Protein AF-A0A5E6NBW1-F1 (afdb_monomer_lite)

Foldseek 3Di:
DDDDDDPDQDPDDDDDPPDDDDDDRDPPDQDWDKDKDDDVVVRDIDIDIGSDDDPVRVVVSVVVVVVVDDPPDDDDDDDD

pLDDT: mean 85.85, std 16.22, range [37.12, 97.88]

Structure (mmCIF, N/CA/C/O backbone):
data_AF-A0A5E6NBW1-F1
#
_entry.id   AF-A0A5E6NBW1-F1
#
loop_
_atom_site.group_PDB
_atom_site.id
_atom_site.type_symbol
_atom_site.label_atom_id
_atom_site.label_alt_id
_atom_site.label_comp_id
_atom_site.label_asym_id
_atom_site.label_entity_id
_atom_site.label_seq_id
_atom_site.pdbx_PDB_ins_code
_atom_site.Cartn_x
_atom_site.Cartn_y
_atom_site.Cartn_z
_atom_site.occupancy
_atom_site.B_iso_or_equiv
_atom_site.auth_seq_id
_atom_site.auth_comp_id
_atom_site.auth_asym_id
_atom_site.auth_atom_id
_atom_site.pdbx_PDB_model_num
ATOM 1 N N . MET A 1 1 ? 12.126 3.996 -44.934 1.00 37.12 1 MET A N 1
ATOM 2 C CA . MET A 1 1 ? 10.743 4.358 -44.557 1.00 37.12 1 MET A CA 1
ATOM 3 C C . MET A 1 1 ? 10.685 4.525 -43.040 1.00 37.12 1 MET A C 1
ATOM 5 O O . MET A 1 1 ? 10.642 3.536 -42.325 1.00 37.12 1 MET A O 1
ATOM 9 N N . LYS A 1 2 ? 10.818 5.762 -42.538 1.00 43.75 2 LYS A N 1
ATOM 10 C CA . LYS A 1 2 ? 10.616 6.095 -41.117 1.00 43.75 2 LYS A CA 1
ATOM 11 C C . LYS A 1 2 ? 9.120 6.330 -40.920 1.00 43.75 2 LYS A C 1
ATOM 13 O O . LYS A 1 2 ? 8.600 7.317 -41.426 1.00 43.75 2 LYS A O 1
ATOM 18 N N . LEU A 1 3 ? 8.446 5.432 -40.212 1.00 42.84 3 LEU A N 1
ATOM 19 C CA . LEU A 1 3 ? 7.093 5.652 -39.705 1.00 42.84 3 LEU A CA 1
ATOM 20 C C . LEU A 1 3 ? 7.129 5.469 -38.189 1.00 42.84 3 LEU A C 1
ATOM 22 O O . LEU A 1 3 ? 7.483 4.399 -37.703 1.00 42.84 3 LEU A O 1
ATOM 26 N N . GLY A 1 4 ? 6.806 6.541 -37.466 1.00 49.47 4 GLY A N 1
ATOM 27 C CA . GLY A 1 4 ? 6.760 6.565 -36.006 1.00 49.47 4 GLY A CA 1
ATOM 28 C C . GLY A 1 4 ? 6.800 7.985 -35.447 1.00 49.47 4 GLY A C 1
ATOM 29 O O . GLY A 1 4 ? 7.792 8.375 -34.842 1.00 49.47 4 G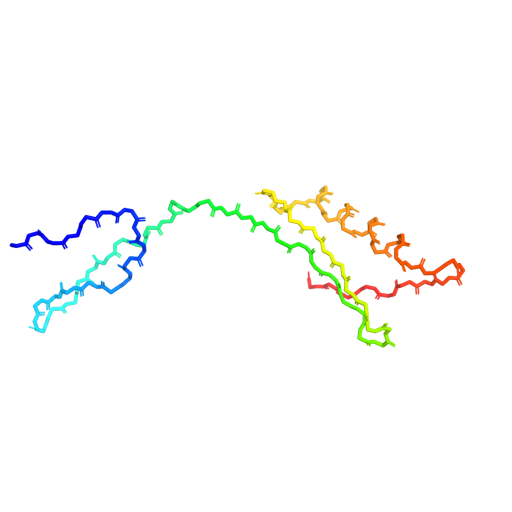LY A O 1
ATOM 30 N N . LEU A 1 5 ? 5.738 8.759 -35.704 1.00 48.97 5 LEU A N 1
ATOM 31 C CA . LEU A 1 5 ? 5.398 9.972 -34.956 1.00 48.97 5 LEU A CA 1
ATOM 32 C C . LEU A 1 5 ? 4.921 9.595 -33.540 1.00 48.97 5 LEU A C 1
ATOM 34 O O . LEU A 1 5 ? 4.146 8.653 -33.390 1.00 48.97 5 LEU A O 1
ATOM 38 N N . GLY A 1 6 ? 5.272 10.422 -32.551 1.00 44.31 6 GLY A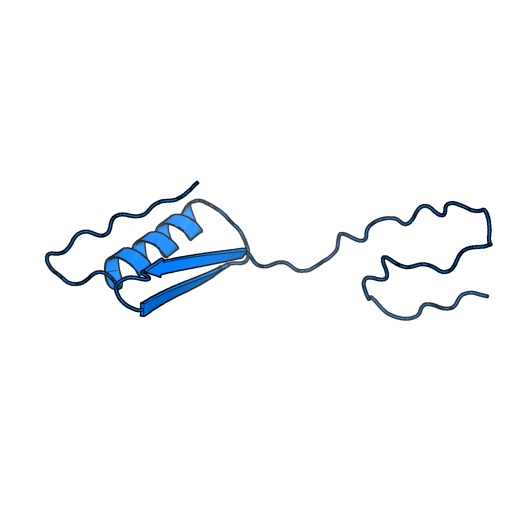 N 1
ATOM 39 C CA . GLY A 1 6 ? 4.548 10.553 -31.282 1.00 44.31 6 GLY A CA 1
ATOM 40 C C . GLY A 1 6 ? 5.085 9.708 -30.123 1.00 44.31 6 GLY A C 1
ATOM 41 O O . GLY A 1 6 ? 5.234 8.497 -30.231 1.00 44.31 6 GLY A O 1
ATOM 42 N N . ASN A 1 7 ? 5.326 10.371 -28.990 1.00 52.59 7 ASN A N 1
ATOM 43 C CA . ASN A 1 7 ? 5.757 9.829 -27.696 1.00 52.59 7 ASN A CA 1
ATOM 44 C C . ASN A 1 7 ? 4.836 8.717 -27.145 1.00 52.59 7 ASN A C 1
ATOM 46 O O . ASN A 1 7 ? 4.073 8.958 -26.210 1.00 52.59 7 ASN A O 1
ATOM 50 N N . LYS A 1 8 ? 4.880 7.495 -27.690 1.00 52.53 8 LYS A N 1
ATOM 51 C CA . LYS A 1 8 ? 4.180 6.332 -27.120 1.00 52.53 8 LYS A CA 1
ATOM 52 C C . LYS A 1 8 ? 5.013 5.054 -27.196 1.00 52.53 8 LYS A C 1
ATOM 54 O O . LYS A 1 8 ? 5.696 4.776 -28.177 1.00 52.53 8 LYS A O 1
ATOM 59 N N . VAL A 1 9 ? 4.923 4.285 -26.112 1.00 59.41 9 VAL A N 1
ATOM 60 C CA . VAL A 1 9 ? 5.616 3.023 -25.809 1.00 59.41 9 VAL A CA 1
ATOM 61 C C . VAL A 1 9 ? 5.305 1.955 -26.854 1.00 59.41 9 VAL A C 1
ATOM 63 O O . VAL A 1 9 ? 4.391 1.155 -26.686 1.00 59.41 9 VAL A O 1
ATOM 66 N N . LEU A 1 10 ? 6.053 1.912 -27.949 1.00 58.66 10 LEU A N 1
ATOM 67 C CA . LEU A 1 10 ? 5.965 0.807 -28.898 1.00 58.66 10 LEU A CA 1
ATOM 68 C C . LEU A 1 10 ? 7.114 -0.164 -28.624 1.00 58.66 10 LEU A C 1
ATOM 70 O O . LEU A 1 10 ? 8.187 -0.079 -29.210 1.00 58.66 10 LEU A O 1
ATOM 74 N N . THR A 1 11 ? 6.885 -1.114 -27.713 1.00 62.53 11 THR A N 1
ATOM 75 C CA . THR A 1 11 ? 7.759 -2.290 -27.523 1.00 62.53 11 THR A CA 1
ATOM 76 C C . THR A 1 11 ? 7.748 -3.224 -28.735 1.00 62.53 11 THR A C 1
ATOM 78 O O . THR A 1 11 ? 8.627 -4.074 -28.859 1.00 62.53 11 THR A O 1
ATOM 81 N N . ARG A 1 12 ? 6.775 -3.072 -29.645 1.00 69.06 12 ARG A N 1
ATOM 82 C CA . ARG A 1 12 ? 6.737 -3.754 -30.942 1.00 69.06 12 ARG A CA 1
ATOM 83 C C . ARG A 1 12 ? 7.263 -2.825 -32.029 1.00 69.06 12 ARG A C 1
ATOM 85 O O . ARG A 1 12 ? 6.696 -1.763 -32.267 1.00 69.06 12 ARG A O 1
ATOM 92 N N . ILE A 1 13 ? 8.317 -3.269 -32.700 1.00 77.00 13 ILE A N 1
ATOM 93 C CA . ILE A 1 13 ? 8.916 -2.603 -33.854 1.00 77.00 13 ILE A CA 1
ATOM 94 C C . ILE A 1 13 ? 8.836 -3.531 -35.062 1.00 77.00 13 ILE A C 1
ATOM 96 O O . ILE A 1 13 ? 9.015 -4.743 -34.934 1.00 77.00 13 ILE A O 1
ATOM 100 N N . TRP A 1 14 ? 8.552 -2.968 -36.233 1.00 81.31 14 TRP A N 1
ATOM 101 C CA . TRP A 1 14 ? 8.662 -3.706 -37.486 1.00 81.31 14 TRP A CA 1
ATOM 102 C C . TRP A 1 14 ? 10.138 -3.915 -37.812 1.00 81.31 14 TRP A C 1
ATOM 104 O O . TRP A 1 14 ? 10.932 -2.977 -37.747 1.00 81.31 14 TRP A O 1
ATOM 114 N N . ALA A 1 15 ? 10.497 -5.150 -38.144 1.00 83.88 15 ALA A N 1
ATOM 115 C CA . ALA A 1 15 ? 11.857 -5.547 -38.477 1.00 83.88 15 ALA A CA 1
ATOM 116 C C . ALA A 1 15 ? 11.845 -6.464 -39.694 1.00 83.88 15 ALA A C 1
ATOM 118 O O . ALA A 1 15 ? 10.858 -7.150 -39.963 1.00 83.88 15 ALA A O 1
ATOM 119 N N . GLU A 1 16 ? 12.961 -6.487 -40.410 1.00 90.81 16 GLU A N 1
ATOM 120 C CA . GLU A 1 16 ? 13.154 -7.398 -41.527 1.00 90.81 16 GLU A CA 1
ATOM 121 C C . GLU A 1 16 ? 13.126 -8.857 -41.042 1.00 90.81 16 GLU A C 1
ATOM 123 O O . GLU A 1 16 ? 13.637 -9.190 -39.965 1.00 90.81 16 GLU A O 1
ATOM 128 N N . LYS A 1 17 ? 12.500 -9.742 -41.823 1.00 87.00 17 LYS A N 1
ATOM 129 C CA . LYS A 1 17 ? 12.348 -11.157 -41.467 1.00 87.00 17 LYS A CA 1
ATOM 130 C C . LYS A 1 17 ? 13.727 -11.804 -41.293 1.00 87.00 17 LYS A C 1
ATOM 132 O O . LYS A 1 17 ? 14.575 -11.699 -42.166 1.00 87.00 17 LYS A O 1
ATOM 137 N N . GLY A 1 18 ? 13.933 -12.498 -40.172 1.00 93.00 18 GLY A N 1
ATOM 138 C CA . GLY A 1 18 ? 15.218 -13.125 -39.831 1.00 93.00 18 GLY A CA 1
ATOM 139 C C . GLY A 1 18 ? 16.168 -12.233 -39.026 1.00 93.00 18 GLY A C 1
ATOM 140 O O . GLY A 1 18 ? 17.228 -12.695 -38.614 1.00 93.00 18 GLY A O 1
ATOM 141 N N . THR A 1 19 ? 15.786 -10.985 -38.739 1.00 87.19 19 THR A N 1
ATOM 142 C CA . THR A 1 19 ? 16.571 -10.083 -37.885 1.00 87.19 19 THR A CA 1
ATOM 143 C C . THR A 1 19 ? 16.035 -10.040 -36.453 1.00 87.19 19 THR A C 1
ATOM 145 O O . THR A 1 19 ? 14.838 -10.202 -36.206 1.00 87.19 19 THR A O 1
ATOM 14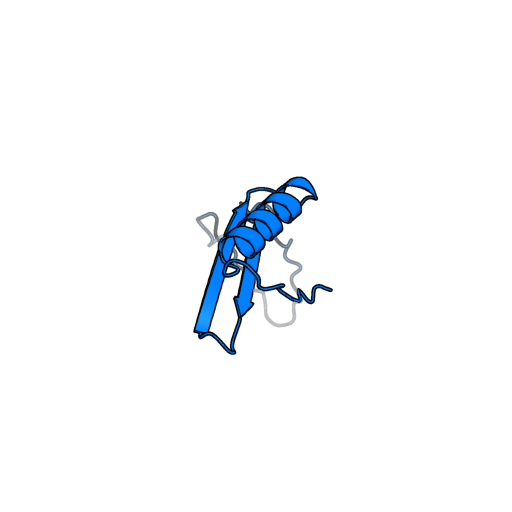8 N N . ARG A 1 20 ? 16.929 -9.809 -35.482 1.00 84.19 20 ARG A N 1
ATOM 149 C CA . ARG A 1 20 ? 16.575 -9.570 -34.074 1.00 84.19 20 ARG A CA 1
ATOM 150 C C . ARG A 1 20 ? 16.882 -8.114 -33.716 1.00 84.19 20 ARG A C 1
ATOM 152 O O . ARG A 1 20 ? 17.994 -7.824 -33.269 1.00 84.19 20 ARG A O 1
ATOM 159 N N . PRO A 1 21 ? 15.941 -7.180 -33.914 1.00 83.00 21 PRO A N 1
ATOM 160 C CA . PRO A 1 21 ? 16.204 -5.781 -33.626 1.00 83.00 21 PRO A CA 1
ATOM 161 C C . PRO A 1 21 ? 16.281 -5.543 -32.109 1.00 83.00 21 PRO A C 1
ATOM 163 O O . PRO A 1 21 ? 15.492 -6.082 -31.330 1.00 83.00 21 PRO A O 1
ATOM 166 N N . ARG A 1 22 ? 17.238 -4.716 -31.679 1.00 76.62 22 ARG A N 1
ATOM 167 C CA . ARG A 1 22 ? 17.347 -4.263 -30.286 1.00 76.62 22 ARG A CA 1
ATOM 168 C C . ARG A 1 22 ? 16.654 -2.914 -30.151 1.00 76.62 22 ARG A C 1
ATOM 170 O O . ARG A 1 22 ? 17.115 -1.933 -30.725 1.00 76.62 22 ARG A O 1
ATOM 177 N N . ALA A 1 23 ? 15.567 -2.867 -29.389 1.00 76.06 23 ALA A N 1
ATOM 178 C CA . ALA A 1 23 ? 14.924 -1.618 -29.002 1.00 76.06 23 ALA A CA 1
ATOM 179 C C . ALA A 1 23 ? 15.428 -1.182 -27.623 1.00 76.06 23 ALA A C 1
ATOM 181 O O . ALA A 1 23 ? 15.507 -1.997 -26.700 1.00 76.06 23 ALA A O 1
ATOM 182 N N . VAL A 1 24 ? 15.736 0.106 -27.468 1.00 75.31 24 VAL A N 1
ATOM 183 C CA . VAL A 1 24 ? 15.940 0.689 -26.140 1.00 75.31 24 VAL A CA 1
ATOM 184 C C . VAL A 1 24 ? 14.574 0.779 -25.474 1.00 75.31 24 VAL A C 1
ATOM 186 O O . VAL A 1 24 ? 13.662 1.416 -26.001 1.00 75.31 24 VAL A O 1
ATOM 189 N N . ARG A 1 25 ? 14.419 0.136 -24.314 1.00 72.25 25 ARG A N 1
ATOM 190 C CA . ARG A 1 25 ? 13.236 0.329 -23.476 1.00 72.25 25 ARG A CA 1
ATOM 191 C C . ARG A 1 25 ? 13.238 1.786 -23.019 1.00 72.25 25 ARG A C 1
ATOM 193 O O . ARG A 1 25 ? 14.053 2.164 -22.185 1.00 72.25 25 ARG A O 1
ATOM 200 N N . GLN A 1 26 ? 12.353 2.596 -23.590 1.00 75.75 26 GLN A N 1
ATOM 201 C CA . GLN A 1 26 ? 12.067 3.939 -23.092 1.00 75.75 26 GLN A CA 1
ATOM 202 C C . GLN A 1 26 ? 11.628 3.812 -21.623 1.00 75.75 26 GLN A C 1
ATOM 204 O O . GLN A 1 26 ? 10.725 3.034 -21.325 1.00 75.75 26 GLN A O 1
ATOM 209 N N . GLN A 1 27 ? 12.328 4.494 -20.712 1.00 72.06 27 GLN A N 1
ATOM 210 C CA . GLN A 1 27 ? 12.033 4.516 -19.267 1.00 72.06 27 GLN A CA 1
ATOM 211 C C . GLN A 1 27 ? 11.569 5.903 -18.794 1.00 72.06 27 GLN A C 1
ATOM 213 O O . GLN A 1 27 ? 11.324 6.092 -17.608 1.00 72.06 27 GLN A O 1
ATOM 218 N N . GLN A 1 28 ? 11.454 6.876 -19.705 1.00 77.25 28 GLN A N 1
ATOM 219 C CA . GLN A 1 28 ? 11.059 8.254 -19.404 1.00 77.25 28 GLN A CA 1
ATOM 220 C C . GLN A 1 28 ? 9.534 8.356 -19.281 1.00 77.25 28 GLN A C 1
ATOM 222 O O . GLN A 1 28 ? 8.872 8.996 -20.094 1.00 77.25 28 GLN A O 1
ATOM 227 N N . PHE A 1 29 ? 8.978 7.677 -18.281 1.00 78.94 29 PHE A N 1
ATOM 228 C CA . PHE A 1 29 ? 7.575 7.816 -17.910 1.00 78.94 29 PHE A CA 1
ATOM 229 C C . PHE A 1 29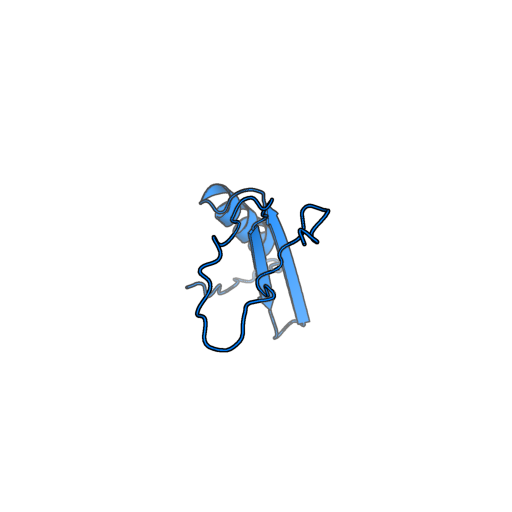 ? 7.456 8.589 -16.614 1.00 78.94 29 PHE A C 1
ATOM 231 O O . PHE A 1 29 ? 8.252 8.408 -15.692 1.00 78.94 29 PHE A O 1
ATOM 238 N N . GLU A 1 30 ? 6.419 9.411 -16.542 1.00 87.12 30 GLU A N 1
ATOM 239 C CA . GLU A 1 30 ? 5.898 9.848 -15.259 1.00 87.12 30 GLU A CA 1
ATOM 240 C C . GLU A 1 30 ? 5.337 8.626 -14.528 1.00 87.12 30 GLU A C 1
ATOM 242 O O . GLU A 1 30 ? 4.689 7.760 -15.123 1.00 87.12 30 GLU A O 1
ATOM 247 N N . TYR A 1 31 ? 5.632 8.538 -13.237 1.00 87.62 31 TYR A N 1
ATOM 248 C CA . TYR A 1 31 ? 5.195 7.451 -12.378 1.00 87.62 31 TYR A CA 1
ATOM 249 C C . TYR A 1 31 ? 4.552 8.011 -11.115 1.00 87.62 31 TYR A C 1
ATOM 251 O O . TYR A 1 31 ? 4.853 9.115 -10.664 1.00 87.62 31 TYR A O 1
ATOM 259 N N . GLY A 1 32 ? 3.674 7.205 -10.535 1.00 93.25 32 GLY A N 1
ATOM 260 C CA . GLY A 1 32 ? 3.142 7.400 -9.198 1.00 93.25 32 GLY A CA 1
ATOM 261 C C . GLY A 1 32 ? 3.133 6.062 -8.477 1.00 93.25 32 GLY A C 1
ATOM 262 O O . GLY A 1 32 ? 2.998 5.008 -9.100 1.00 93.25 32 GLY A O 1
ATOM 263 N N . TYR A 1 33 ? 3.288 6.109 -7.164 1.00 95.69 33 TYR A N 1
ATOM 264 C CA . TYR A 1 33 ? 3.226 4.955 -6.282 1.00 95.69 33 TYR A CA 1
ATOM 265 C C . TYR A 1 33 ? 1.871 4.924 -5.596 1.00 95.69 33 TYR A C 1
ATOM 267 O O . TYR A 1 33 ? 1.382 5.956 -5.139 1.00 95.69 33 TYR A O 1
ATOM 275 N N . ILE A 1 34 ? 1.275 3.739 -5.515 1.00 96.75 34 ILE A N 1
ATOM 276 C CA . ILE A 1 34 ? 0.008 3.530 -4.822 1.00 96.75 34 ILE A CA 1
ATOM 277 C C . ILE A 1 34 ? 0.282 2.693 -3.580 1.00 96.75 34 ILE A C 1
ATOM 279 O O . ILE A 1 34 ? 0.779 1.574 -3.681 1.00 96.75 34 ILE A O 1
ATOM 283 N N . PHE A 1 35 ? -0.074 3.232 -2.421 1.00 97.12 35 PHE A N 1
ATOM 284 C CA . PHE A 1 35 ? -0.137 2.490 -1.169 1.00 97.12 35 PHE A CA 1
ATOM 285 C C . PHE A 1 35 ? -1.589 2.103 -0.939 1.00 97.12 35 PHE A C 1
ATOM 287 O O . PHE A 1 35 ? -2.434 2.982 -0.779 1.00 97.12 35 PHE A O 1
ATOM 294 N N . GLY A 1 36 ? -1.894 0.811 -0.961 1.00 96.56 36 GLY A N 1
ATOM 295 C CA . GLY A 1 36 ? -3.253 0.299 -0.823 1.00 96.56 36 GLY A CA 1
ATOM 296 C C . GLY A 1 36 ? -3.352 -0.711 0.309 1.00 96.56 36 GLY A C 1
ATOM 297 O O . GLY A 1 36 ? -2.468 -1.545 0.473 1.00 96.56 36 GLY A O 1
ATOM 298 N N . ALA A 1 37 ? -4.454 -0.654 1.053 1.00 97.12 37 ALA A N 1
ATOM 299 C CA . ALA A 1 37 ? -4.793 -1.634 2.073 1.00 97.12 37 ALA A CA 1
ATOM 300 C C . ALA A 1 37 ? -6.250 -2.068 1.919 1.00 97.12 37 ALA A C 1
ATOM 302 O O . ALA A 1 37 ? -7.134 -1.259 1.622 1.00 97.12 37 ALA A O 1
ATOM 303 N N . VAL A 1 38 ? -6.498 -3.355 2.152 1.00 97.19 38 VAL A N 1
ATOM 304 C CA . VAL A 1 38 ? -7.827 -3.965 2.067 1.00 97.19 38 VAL A CA 1
ATOM 305 C C . VAL A 1 38 ? -8.110 -4.800 3.311 1.00 97.19 38 VAL A C 1
ATOM 307 O O . VAL A 1 38 ? -7.232 -5.478 3.837 1.00 97.19 38 VAL A O 1
ATOM 310 N N . CYS A 1 39 ? -9.355 -4.765 3.779 1.00 96.19 39 CYS A N 1
ATOM 311 C CA . CYS A 1 39 ? -9.867 -5.625 4.839 1.00 96.19 39 CYS A CA 1
ATOM 312 C C . CYS A 1 39 ? -11.047 -6.437 4.283 1.00 96.19 39 CYS A C 1
ATOM 314 O O . CYS A 1 39 ? -12.189 -5.970 4.356 1.00 96.19 39 CYS A O 1
ATOM 316 N N . PRO A 1 40 ? -10.801 -7.649 3.747 1.00 95.50 40 PRO A N 1
ATOM 317 C CA . PRO A 1 40 ? -11.841 -8.456 3.106 1.00 95.50 40 PRO A CA 1
ATOM 318 C C . PRO A 1 40 ? -13.009 -8.782 4.041 1.00 95.50 40 PRO A C 1
ATOM 320 O O . PRO A 1 40 ? -14.165 -8.695 3.649 1.00 95.50 40 PRO A O 1
ATOM 323 N N . ALA A 1 41 ? -12.720 -9.064 5.315 1.00 94.38 41 ALA A N 1
ATOM 324 C CA . ALA A 1 41 ? -13.734 -9.396 6.318 1.00 94.38 41 ALA A CA 1
ATOM 325 C C . ALA A 1 41 ? -14.750 -8.270 6.583 1.00 94.38 41 ALA A C 1
ATOM 327 O O . ALA A 1 41 ? -15.805 -8.518 7.161 1.00 94.38 41 ALA A O 1
ATOM 328 N N . LYS A 1 42 ? -14.417 -7.028 6.219 1.00 93.81 42 LYS A N 1
ATOM 329 C CA . LYS A 1 42 ? -15.280 -5.856 6.405 1.00 93.81 42 LYS A CA 1
ATOM 330 C C . LYS A 1 42 ? -15.700 -5.211 5.088 1.00 93.81 42 LYS A C 1
ATOM 332 O O . LYS A 1 42 ? -16.352 -4.176 5.152 1.00 93.81 42 LYS A O 1
ATOM 337 N N . ASP A 1 43 ? -15.287 -5.775 3.954 1.00 95.56 43 ASP A N 1
ATOM 338 C CA . ASP A 1 43 ? -15.468 -5.196 2.620 1.00 95.56 43 ASP A CA 1
ATOM 339 C C . ASP A 1 43 ? -15.054 -3.712 2.553 1.00 95.56 43 ASP A C 1
ATOM 341 O O . ASP A 1 43 ? -15.798 -2.827 2.137 1.00 95.56 43 ASP A O 1
ATOM 345 N N . LYS A 1 44 ? -13.856 -3.408 3.074 1.00 95.62 44 LYS A N 1
ATOM 346 C CA . LYS A 1 44 ? -13.299 -2.046 3.082 1.00 95.62 44 LYS A CA 1
ATOM 347 C C . LYS A 1 44 ? -11.938 -2.008 2.414 1.00 95.62 44 LYS A C 1
A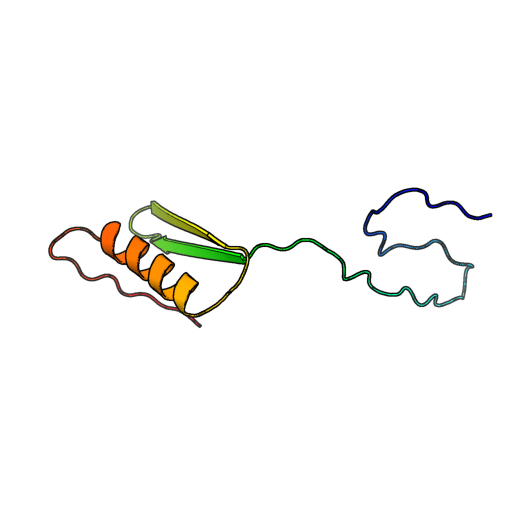TOM 349 O O . LYS A 1 44 ? -11.108 -2.889 2.633 1.00 95.62 44 LYS A O 1
ATOM 354 N N . ALA A 1 45 ? -11.692 -0.934 1.678 1.00 96.62 45 ALA A N 1
ATOM 355 C CA . ALA A 1 45 ? -10.415 -0.627 1.056 1.00 96.62 45 ALA A CA 1
ATOM 356 C C . ALA A 1 45 ? -10.074 0.852 1.256 1.00 96.62 45 ALA A C 1
ATOM 358 O O . ALA A 1 45 ? -10.965 1.693 1.378 1.00 96.62 45 ALA A O 1
ATOM 359 N N . LEU A 1 46 ? -8.783 1.164 1.282 1.00 97.31 46 LEU A N 1
ATOM 360 C CA . LEU A 1 46 ? -8.270 2.530 1.281 1.00 97.31 46 LEU A CA 1
ATOM 361 C C . LEU A 1 46 ? -6.932 2.587 0.546 1.00 97.31 46 LEU A C 1
ATOM 363 O O . LEU A 1 46 ? -6.238 1.574 0.424 1.00 97.31 46 LEU A O 1
ATOM 367 N N . GLY A 1 47 ? -6.540 3.777 0.095 1.00 96.38 47 GLY A N 1
ATOM 368 C CA . GLY A 1 47 ? -5.223 3.962 -0.492 1.00 96.38 47 GLY A CA 1
ATOM 369 C C . GLY A 1 47 ? -4.802 5.413 -0.686 1.00 96.38 47 GLY A C 1
ATOM 370 O O . GLY A 1 47 ? -5.601 6.337 -0.550 1.00 96.38 47 GLY A O 1
ATOM 371 N N . LEU A 1 48 ? -3.518 5.581 -0.993 1.00 96.69 48 LEU A N 1
ATOM 372 C CA . LEU A 1 48 ? -2.836 6.844 -1.263 1.00 96.69 48 LEU A CA 1
ATOM 373 C C . LEU A 1 48 ? -2.071 6.736 -2.576 1.00 96.69 48 LEU A C 1
ATOM 375 O O . LEU A 1 48 ? -1.415 5.726 -2.816 1.00 96.69 48 LEU A O 1
ATOM 379 N N . MET A 1 49 ? -2.101 7.796 -3.382 1.00 96.81 49 MET A N 1
ATOM 380 C CA . MET A 1 49 ? -1.224 7.955 -4.540 1.00 96.81 49 MET A CA 1
ATOM 381 C C . MET A 1 49 ? -0.159 9.004 -4.210 1.00 96.81 49 MET A C 1
ATOM 383 O O . MET A 1 49 ? -0.500 10.127 -3.845 1.00 96.81 49 MET A O 1
ATOM 387 N N . LEU A 1 50 ? 1.120 8.646 -4.325 1.00 96.06 50 LEU A N 1
ATOM 388 C CA . LEU A 1 50 ? 2.259 9.495 -3.970 1.00 96.06 50 LEU A CA 1
ATOM 389 C C . LEU A 1 50 ? 3.299 9.525 -5.100 1.00 96.06 50 LEU A C 1
ATOM 391 O O . LEU A 1 50 ? 3.473 8.528 -5.798 1.00 96.06 50 LEU A O 1
ATOM 395 N N . PRO A 1 51 ? 4.044 10.631 -5.277 1.00 94.81 51 PRO A N 1
ATOM 396 C CA . PRO A 1 51 ? 5.088 10.716 -6.302 1.00 94.81 51 PRO A CA 1
ATOM 397 C C . PRO A 1 51 ? 6.321 9.860 -5.973 1.00 94.81 51 PRO A C 1
ATOM 399 O O . PRO A 1 51 ? 7.098 9.526 -6.863 1.00 94.81 51 PRO A O 1
ATOM 402 N N . VAL A 1 52 ? 6.510 9.485 -4.703 1.00 94.31 52 VAL A N 1
ATOM 403 C CA . VAL A 1 52 ? 7.649 8.687 -4.226 1.00 94.31 52 VAL A CA 1
ATOM 404 C C . VAL A 1 52 ? 7.193 7.614 -3.239 1.00 94.31 52 VAL A C 1
ATOM 406 O O . VAL A 1 52 ? 6.299 7.855 -2.427 1.00 94.31 52 VAL A O 1
ATOM 409 N N . ALA A 1 53 ? 7.834 6.444 -3.280 1.00 95.50 53 ALA A N 1
ATOM 410 C CA . ALA A 1 53 ? 7.683 5.409 -2.263 1.00 95.50 53 ALA A CA 1
ATOM 411 C C . ALA A 1 53 ? 8.787 5.556 -1.211 1.00 95.50 53 ALA A C 1
ATOM 413 O O . ALA A 1 53 ? 9.952 5.262 -1.470 1.00 95.50 53 ALA A O 1
ATOM 414 N N . ASN A 1 54 ? 8.428 6.053 -0.029 1.00 96.81 54 ASN A N 1
ATOM 415 C CA . ASN A 1 54 ? 9.359 6.257 1.075 1.00 96.81 54 ASN A CA 1
ATOM 416 C C . ASN A 1 54 ? 8.677 6.024 2.431 1.00 96.81 54 ASN A C 1
ATOM 418 O O . ASN A 1 54 ? 7.465 5.817 2.520 1.00 96.81 54 ASN A O 1
ATOM 422 N N . THR A 1 55 ? 9.467 6.094 3.502 1.00 97.75 55 THR A N 1
ATOM 423 C CA . THR A 1 55 ? 8.986 5.891 4.873 1.00 97.75 55 THR A CA 1
ATOM 424 C C . THR A 1 55 ? 7.893 6.885 5.265 1.00 97.75 55 THR A C 1
ATOM 426 O O . THR A 1 55 ? 6.935 6.496 5.922 1.00 97.75 55 THR A O 1
ATOM 429 N N . ALA A 1 56 ? 7.986 8.148 4.836 1.00 97.69 56 ALA A N 1
ATOM 430 C CA . ALA A 1 56 ? 6.966 9.155 5.133 1.00 97.69 56 ALA A CA 1
ATOM 431 C C . ALA A 1 56 ? 5.607 8.792 4.509 1.00 97.69 56 ALA A C 1
ATOM 433 O O . ALA A 1 56 ? 4.579 8.877 5.178 1.00 97.69 56 ALA A O 1
ATOM 434 N N . GLY A 1 57 ? 5.608 8.313 3.262 1.00 97.19 57 GLY A N 1
ATOM 435 C CA . GLY A 1 57 ? 4.411 7.806 2.594 1.00 97.19 57 GLY A CA 1
ATOM 436 C C . GLY A 1 57 ? 3.808 6.590 3.297 1.00 97.19 57 GLY A C 1
ATOM 437 O O . GLY A 1 57 ? 2.594 6.529 3.479 1.00 97.19 57 GLY A O 1
ATOM 438 N N . MET A 1 58 ? 4.646 5.660 3.767 1.00 97.25 58 MET A N 1
ATOM 439 C CA . MET A 1 58 ? 4.180 4.504 4.540 1.00 97.25 58 MET A CA 1
ATOM 440 C C . MET A 1 58 ? 3.581 4.912 5.894 1.00 97.25 58 MET A C 1
ATOM 442 O O . MET A 1 58 ? 2.531 4.402 6.276 1.00 97.25 58 MET A O 1
ATOM 446 N N . ILE A 1 59 ? 4.195 5.862 6.607 1.00 97.88 59 ILE A N 1
ATOM 447 C CA . ILE A 1 59 ? 3.643 6.404 7.861 1.00 97.88 59 ILE A CA 1
ATOM 448 C C . ILE A 1 59 ? 2.251 6.992 7.616 1.00 97.88 59 ILE A C 1
ATOM 450 O O . ILE A 1 59 ? 1.321 6.707 8.370 1.00 97.88 59 ILE A O 1
ATOM 454 N N . GLU A 1 60 ? 2.087 7.762 6.541 1.00 97.81 60 GLU A N 1
ATOM 455 C CA . GLU A 1 60 ? 0.800 8.355 6.184 1.00 97.81 60 GLU A CA 1
ATOM 456 C C . GLU A 1 60 ? -0.242 7.289 5.809 1.00 97.81 60 GLU A C 1
ATOM 458 O O . GLU A 1 60 ? -1.404 7.373 6.211 1.00 97.81 60 GLU A O 1
ATOM 463 N N . HIS A 1 61 ? 0.177 6.222 5.127 1.00 97.50 61 HIS A N 1
ATOM 464 C CA . HIS A 1 61 ? -0.683 5.079 4.836 1.00 97.50 61 HIS A CA 1
ATOM 465 C C . HIS A 1 61 ? -1.149 4.353 6.109 1.00 97.50 61 HIS A C 1
ATOM 467 O O . HIS A 1 61 ? -2.345 4.106 6.282 1.00 97.50 61 HIS A O 1
ATOM 473 N N . LEU A 1 62 ? -0.238 4.079 7.047 1.00 97.19 62 LEU A N 1
ATOM 474 C CA . LEU A 1 62 ? -0.568 3.474 8.342 1.00 97.19 62 LEU A CA 1
ATOM 475 C C . LEU A 1 62 ? -1.479 4.381 9.182 1.00 97.19 62 LEU A C 1
ATOM 477 O O . LEU A 1 62 ? -2.383 3.892 9.863 1.00 97.19 62 LEU A O 1
ATOM 481 N N . ARG A 1 63 ? -1.300 5.704 9.098 1.00 97.31 63 ARG A N 1
ATOM 482 C CA . ARG A 1 63 ? -2.179 6.693 9.736 1.00 97.31 63 ARG A CA 1
ATOM 483 C C . ARG A 1 63 ? -3.618 6.580 9.220 1.00 97.31 63 ARG A C 1
ATOM 485 O O . ARG A 1 63 ? -4.549 6.607 10.027 1.00 97.31 63 ARG A O 1
ATOM 492 N N . LEU A 1 64 ? -3.809 6.401 7.909 1.00 97.12 64 LEU A N 1
ATOM 493 C CA . LEU A 1 64 ? -5.136 6.166 7.326 1.00 97.12 64 LEU A CA 1
ATOM 494 C C . LEU A 1 64 ? -5.749 4.839 7.781 1.00 97.12 64 LEU A C 1
ATOM 496 O O . LEU A 1 64 ? -6.935 4.801 8.101 1.00 97.12 64 LEU A O 1
ATOM 500 N N . ILE A 1 65 ? -4.957 3.766 7.863 1.00 96.94 65 ILE A N 1
ATOM 501 C CA . ILE A 1 65 ? -5.426 2.475 8.395 1.00 96.94 65 ILE A CA 1
ATOM 502 C C . ILE A 1 65 ? -5.875 2.625 9.851 1.00 96.94 65 ILE A C 1
ATOM 504 O O . ILE A 1 65 ? -6.945 2.138 10.223 1.00 96.94 65 ILE A O 1
ATOM 508 N N . SER A 1 66 ? -5.096 3.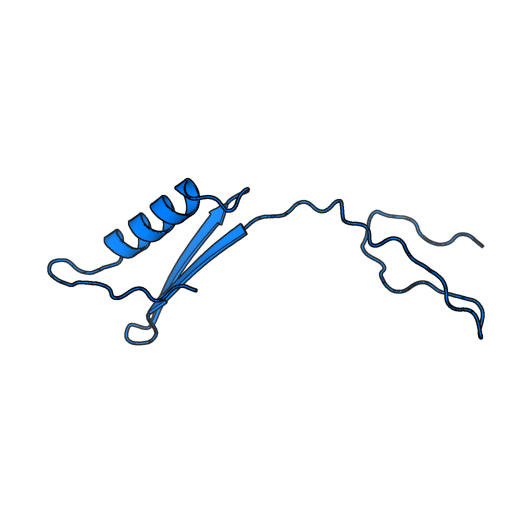336 10.667 1.00 96.38 66 SER A N 1
ATOM 509 C CA . SER A 1 66 ? -5.431 3.617 12.064 1.00 96.38 66 SER A CA 1
ATOM 510 C C . SER A 1 66 ? -6.761 4.370 12.185 1.00 96.38 66 SER A C 1
ATOM 512 O O . SER A 1 66 ? -7.632 3.956 12.942 1.00 96.38 66 SER A O 1
ATOM 514 N N . GLN A 1 67 ? -6.991 5.396 11.359 1.00 96.00 67 GLN A N 1
ATOM 515 C CA . GLN A 1 67 ? -8.263 6.137 11.339 1.00 96.00 67 GLN A CA 1
ATOM 516 C C . GLN A 1 67 ? -9.453 5.319 10.845 1.00 96.00 67 GLN A C 1
ATOM 518 O O . GLN A 1 67 ? -10.566 5.488 11.337 1.00 96.00 67 GLN A O 1
ATOM 523 N N . ALA A 1 68 ? -9.238 4.436 9.871 1.00 95.62 68 ALA A N 1
ATOM 524 C CA . ALA A 1 68 ? -10.279 3.540 9.381 1.00 95.62 68 ALA A CA 1
ATOM 525 C C . ALA A 1 68 ? -10.598 2.410 10.379 1.00 95.62 68 ALA A C 1
ATOM 527 O O . ALA A 1 68 ? -11.635 1.742 10.266 1.00 95.62 68 ALA A O 1
ATOM 528 N N . THR A 1 69 ? -9.715 2.178 11.354 1.00 95.50 69 THR A N 1
ATOM 529 C CA . THR A 1 69 ? -9.912 1.187 12.407 1.00 95.50 69 THR A CA 1
ATOM 530 C C . THR A 1 69 ? -10.901 1.723 13.434 1.00 95.50 69 THR A C 1
ATOM 532 O O . THR A 1 69 ? -10.763 2.823 13.957 1.00 95.50 69 THR A O 1
ATOM 535 N N . ALA A 1 70 ? -11.939 0.933 13.715 1.00 94.75 70 ALA A N 1
ATOM 536 C CA . ALA A 1 70 ? -12.942 1.298 14.709 1.00 94.75 70 ALA A CA 1
ATOM 537 C C . ALA A 1 70 ? -12.297 1.503 16.089 1.00 94.75 70 ALA A C 1
ATOM 539 O O . ALA A 1 70 ? -11.355 0.796 16.448 1.00 94.75 70 ALA A O 1
ATOM 540 N N . LYS A 1 71 ? -12.847 2.439 16.868 1.00 95.12 71 LYS A N 1
ATOM 541 C CA . LYS A 1 71 ? -12.414 2.693 18.245 1.00 95.12 71 LYS A CA 1
ATOM 542 C C . LYS A 1 71 ? -12.430 1.393 19.064 1.00 95.12 71 LYS A C 1
ATOM 544 O O . LYS A 1 71 ? -13.285 0.535 18.846 1.00 95.12 71 LYS A O 1
ATOM 549 N N . ASP A 1 72 ? -11.456 1.245 19.961 1.00 95.25 72 ASP A N 1
ATOM 550 C CA . ASP A 1 72 ? -11.277 0.079 20.842 1.00 95.25 72 ASP A CA 1
ATOM 551 C C . ASP A 1 72 ? -11.051 -1.255 20.097 1.00 95.25 72 ASP A C 1
ATOM 553 O O . ASP A 1 72 ? -11.243 -2.346 20.636 1.00 95.25 72 ASP A O 1
ATOM 557 N N . ARG A 1 73 ? -10.607 -1.187 18.835 1.00 94.75 73 ARG A N 1
ATOM 558 C CA . ARG A 1 73 ? -10.168 -2.338 18.038 1.00 94.75 73 ARG A CA 1
ATOM 559 C C . ARG A 1 73 ? -8.722 -2.146 17.603 1.00 94.75 73 ARG A C 1
ATOM 561 O O . ARG A 1 73 ? -8.270 -1.032 17.370 1.00 94.75 73 ARG A O 1
ATOM 568 N N . GLN A 1 74 ? -8.022 -3.260 17.430 1.00 94.31 74 GLN A N 1
ATOM 569 C CA . GLN A 1 74 ? -6.693 -3.288 16.826 1.00 94.31 74 GLN A CA 1
ATOM 570 C C . GLN A 1 74 ? -6.788 -3.849 15.406 1.00 94.31 74 GLN A C 1
ATOM 572 O O . GLN A 1 74 ? -7.572 -4.768 15.144 1.00 94.31 74 GLN A O 1
ATOM 577 N N . ALA A 1 75 ? -6.005 -3.281 14.492 1.00 94.56 75 ALA A N 1
ATOM 578 C CA . ALA A 1 75 ? -5.832 -3.798 13.143 1.00 94.56 75 ALA A CA 1
ATOM 579 C C . ALA A 1 75 ? -4.513 -4.575 13.062 1.00 94.56 75 ALA A C 1
ATOM 581 O O . ALA A 1 75 ? -3.458 -4.036 13.386 1.00 94.56 75 ALA A O 1
ATOM 582 N N . LEU A 1 76 ? -4.581 -5.830 12.612 1.00 95.12 76 LEU A N 1
ATOM 583 C CA . LEU A 1 76 ? -3.406 -6.583 12.183 1.00 95.12 76 LEU A CA 1
ATOM 584 C C . LEU A 1 76 ? -3.124 -6.217 10.727 1.00 95.12 76 LEU A C 1
ATOM 586 O O . LEU A 1 76 ? -3.977 -6.424 9.864 1.00 95.12 76 LEU A O 1
ATOM 590 N N . VAL A 1 77 ? -1.939 -5.675 10.471 1.00 95.69 77 VAL A N 1
ATOM 591 C CA . VAL A 1 77 ? -1.484 -5.316 9.127 1.00 95.69 77 VAL A CA 1
ATOM 592 C C . VAL A 1 77 ? -0.385 -6.292 8.731 1.00 95.69 77 VAL A C 1
ATOM 594 O O . VAL A 1 77 ? 0.575 -6.469 9.476 1.00 95.69 77 VAL A O 1
ATOM 597 N N . ILE A 1 78 ? -0.546 -6.934 7.577 1.00 95.62 78 ILE A N 1
ATOM 598 C CA . ILE A 1 78 ? 0.453 -7.827 6.985 1.00 95.62 78 ILE A CA 1
ATOM 599 C C . ILE A 1 78 ? 1.024 -7.102 5.771 1.00 95.62 78 ILE A C 1
ATOM 601 O O . ILE A 1 78 ? 0.270 -6.669 4.900 1.00 95.62 78 ILE A O 1
ATOM 605 N N . VAL A 1 79 ? 2.341 -6.946 5.755 1.00 93.56 79 VAL A N 1
ATOM 606 C CA . VAL A 1 79 ? 3.118 -6.280 4.705 1.00 93.56 79 VAL A CA 1
ATOM 607 C C . VAL A 1 79 ? 4.315 -7.186 4.399 1.00 93.56 79 VAL A C 1
ATOM 609 O O . VAL A 1 79 ? 4.756 -7.903 5.299 1.00 93.56 79 VAL A O 1
ATOM 612 N N . ASP A 1 80 ? 4.780 -7.184 3.152 1.00 90.56 80 ASP A N 1
ATOM 613 C CA . ASP A 1 80 ? 6.040 -7.821 2.725 1.00 90.56 80 ASP A CA 1
ATOM 614 C C . ASP A 1 80 ? 7.243 -6.903 3.008 1.00 90.56 80 ASP A C 1
ATOM 616 O O . ASP A 1 80 ? 7.084 -5.667 2.838 1.00 90.56 80 ASP A O 1
#

Radius of gyration: 21.71 Å; chains: 1; bounding box: 33×24×65 Å

Secondary structure (DSSP, 8-state):
-----SS---------TT--------------EEEEEEEGGGTEEEEEEESS-SHHHHHHHHHHHHHHSPTT--------

Sequence (80 aa):
MKLGLGNKVLTRIWAEKGTRPRAVRQQQFEYGYIFGAVCPAKDKALGLMLPVANTAGMIEHLRLISQATAKDRQALVIVD